Protein AF-A0A821HRB0-F1 (afdb_monomer_lite)

Secondary structure (DSSP, 8-state):
-HHHHHHHHHT----SSPPPP--S--TTS-----------HHHHHHHHHHHHTTS-HHHHHHHHHHHHH-

Organism: NCBI:txid392032

pLDDT: mean 91.52, std 6.65, range [62.38, 97.5]

InterPro domains:
  IPR023637 Urocanase-like [PTHR12216] (5-70)

Structure (mmCIF, N/CA/C/O backbone):
data_AF-A0A821HRB0-F1
#
_entry.id   AF-A0A821HRB0-F1
#
loop_
_atom_site.group_PDB
_atom_site.id
_atom_site.type_symbol
_atom_site.label_atom_id
_atom_site.label_alt_id
_atom_site.label_comp_id
_atom_site.label_asym_id
_atom_site.label_entity_id
_atom_site.label_seq_id
_atom_site.pdbx_PDB_ins_code
_atom_site.Cartn_x
_atom_site.Cartn_y
_atom_site.Cartn_z
_atom_site.occupancy
_atom_site.B_iso_or_equiv
_atom_site.auth_seq_id
_atom_site.auth_comp_id
_atom_site.auth_asym_id
_atom_site.auth_atom_id
_atom_site.pdbx_PDB_model_num
ATOM 1 N N . MET A 1 1 ? 17.698 -5.065 -24.660 1.00 62.38 1 MET A N 1
ATOM 2 C CA . MET A 1 1 ? 17.842 -4.462 -23.315 1.00 62.38 1 MET A CA 1
ATOM 3 C C . MET A 1 1 ? 16.969 -3.223 -23.101 1.00 62.38 1 MET A C 1
ATOM 5 O O . MET A 1 1 ? 16.091 -3.309 -22.257 1.00 62.38 1 MET A O 1
ATOM 9 N N . ALA A 1 2 ? 17.114 -2.110 -23.840 1.00 65.81 2 ALA A N 1
ATOM 10 C CA . ALA A 1 2 ? 16.295 -0.903 -23.595 1.00 65.81 2 ALA A CA 1
ATOM 11 C C . ALA A 1 2 ? 14.770 -1.154 -23.695 1.00 65.81 2 ALA A C 1
ATOM 13 O O . ALA A 1 2 ? 14.020 -0.755 -22.808 1.00 65.81 2 ALA A O 1
ATOM 14 N N . ASN A 1 3 ? 14.325 -1.910 -24.705 1.00 77.44 3 ASN A N 1
ATOM 15 C CA . ASN A 1 3 ? 12.900 -2.217 -24.897 1.00 77.44 3 ASN A CA 1
ATOM 16 C C . ASN A 1 3 ? 12.288 -3.090 -23.786 1.00 77.44 3 ASN A C 1
ATOM 18 O O . ASN A 1 3 ? 11.120 -2.915 -23.457 1.00 77.44 3 ASN A O 1
ATOM 22 N N . GLU A 1 4 ? 13.055 -3.993 -23.169 1.00 87.62 4 GLU A N 1
ATOM 23 C CA . GLU A 1 4 ? 12.548 -4.845 -22.080 1.00 87.62 4 GLU A CA 1
ATOM 24 C C . GLU A 1 4 ? 12.331 -4.051 -20.789 1.00 87.62 4 GLU A C 1
ATOM 26 O O . GLU A 1 4 ? 11.362 -4.289 -20.072 1.00 87.62 4 GLU A O 1
ATOM 31 N N . ILE A 1 5 ? 13.210 -3.087 -20.497 1.00 91.50 5 ILE A N 1
ATOM 32 C CA . ILE A 1 5 ? 13.071 -2.218 -19.321 1.00 91.50 5 ILE A CA 1
ATOM 33 C C . ILE A 1 5 ? 11.831 -1.337 -19.470 1.00 91.50 5 ILE A C 1
ATOM 35 O O . ILE A 1 5 ? 11.012 -1.274 -18.555 1.00 91.50 5 ILE A O 1
ATOM 39 N N . LEU A 1 6 ? 11.657 -0.707 -20.635 1.00 93.56 6 LEU A N 1
ATOM 40 C CA . LEU A 1 6 ? 10.486 0.129 -20.907 1.00 93.56 6 LEU A CA 1
ATOM 41 C C . LEU A 1 6 ? 9.188 -0.687 -20.848 1.00 93.56 6 LEU A C 1
ATOM 43 O O . LEU A 1 6 ? 8.219 -0.252 -20.231 1.00 93.56 6 LEU A O 1
ATOM 47 N N . SER A 1 7 ? 9.197 -1.910 -21.386 1.00 92.12 7 SER A N 1
ATOM 48 C CA . SER A 1 7 ? 8.046 -2.813 -21.303 1.00 92.12 7 SER A CA 1
ATOM 49 C C . SER A 1 7 ? 7.636 -3.127 -19.859 1.00 92.12 7 SER A C 1
ATOM 51 O O . SER A 1 7 ? 6.440 -3.208 -19.585 1.00 92.12 7 SER A O 1
ATOM 53 N N . LYS A 1 8 ? 8.591 -3.284 -18.930 1.00 91.62 8 LYS A N 1
ATOM 54 C CA . LYS A 1 8 ? 8.298 -3.528 -17.504 1.00 91.62 8 LYS A CA 1
ATOM 55 C C . LYS A 1 8 ? 7.686 -2.314 -16.805 1.00 91.62 8 LYS A C 1
ATOM 57 O O . LYS A 1 8 ? 6.863 -2.471 -15.912 1.00 91.62 8 LYS A O 1
ATOM 62 N N . ILE A 1 9 ? 8.063 -1.103 -17.206 1.00 91.19 9 ILE A N 1
ATOM 63 C CA . ILE A 1 9 ? 7.468 0.126 -16.658 1.00 91.19 9 ILE A CA 1
ATOM 64 C C . ILE A 1 9 ? 5.991 0.226 -17.075 1.00 91.19 9 ILE A C 1
ATOM 66 O O . ILE A 1 9 ? 5.147 0.644 -16.287 1.00 91.19 9 ILE A O 1
ATOM 70 N N . CYS A 1 10 ? 5.660 -0.225 -18.288 1.00 93.25 10 CYS A N 1
ATOM 71 C CA . CYS A 1 10 ? 4.294 -0.214 -18.810 1.00 93.25 10 CYS A CA 1
ATOM 72 C C . CYS A 1 10 ? 3.399 -1.354 -18.291 1.00 93.25 10 CYS A C 1
ATOM 74 O O . CYS A 1 10 ? 2.186 -1.278 -18.462 1.00 93.25 10 CYS A O 1
ATOM 76 N N . SER A 1 11 ? 3.949 -2.402 -17.663 1.00 90.94 11 SER A N 1
ATOM 77 C CA . SER A 1 11 ? 3.167 -3.579 -17.241 1.00 90.94 11 SER A CA 1
ATOM 78 C C . SER A 1 11 ? 2.332 -3.383 -15.968 1.00 90.94 11 SER A C 1
ATOM 80 O O . SER A 1 11 ? 1.606 -4.290 -15.569 1.00 90.94 11 SER A O 1
ATOM 82 N N . GLY A 1 12 ? 2.408 -2.214 -15.326 1.00 92.06 12 GLY A N 1
ATOM 83 C CA . GLY A 1 12 ? 1.657 -1.927 -14.105 1.00 92.06 12 GLY A CA 1
ATOM 84 C C . GLY A 1 12 ? 2.169 -2.720 -12.900 1.00 92.06 12 GLY A C 1
ATOM 85 O O . GLY A 1 12 ? 3.377 -2.869 -12.713 1.00 92.06 12 GLY A O 1
ATOM 86 N N . LEU A 1 13 ? 1.251 -3.195 -12.053 1.00 92.31 13 LEU A N 1
ATOM 87 C CA . LEU A 1 13 ? 1.603 -3.933 -10.841 1.00 92.31 13 LEU A CA 1
ATOM 88 C C . LEU A 1 13 ? 1.944 -5.397 -11.169 1.00 92.31 13 LEU A C 1
ATOM 90 O O . LEU A 1 13 ? 1.091 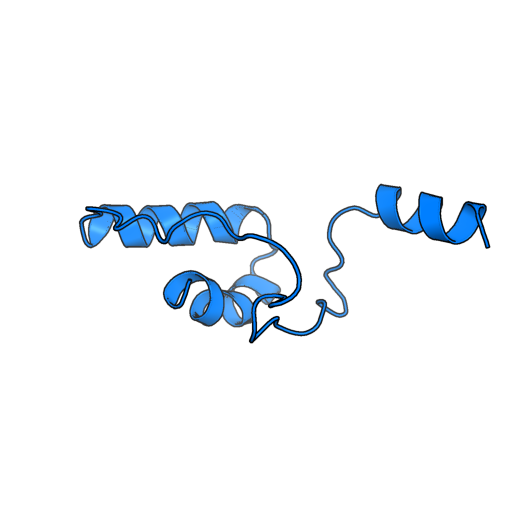-6.111 -11.700 1.00 92.31 13 LEU A O 1
ATOM 94 N N . PRO A 1 14 ? 3.145 -5.886 -10.817 1.00 93.25 14 PRO A N 1
ATOM 95 C CA . PRO A 1 14 ? 3.441 -7.311 -10.872 1.00 93.25 14 PRO A CA 1
ATOM 96 C C . PRO A 1 14 ? 2.670 -8.031 -9.762 1.00 93.25 14 PRO A C 1
ATOM 98 O O . PRO A 1 14 ? 2.900 -7.783 -8.582 1.00 93.25 14 PRO A O 1
ATOM 101 N N . LEU A 1 15 ? 1.736 -8.901 -10.146 1.00 92.44 15 LEU A N 1
ATOM 102 C CA . LEU A 1 15 ? 0.853 -9.620 -9.218 1.00 92.44 15 LEU A CA 1
ATOM 103 C C . LEU A 1 15 ? 1.125 -11.128 -9.170 1.00 92.44 15 LEU A C 1
ATOM 105 O O . LEU A 1 15 ? 0.778 -11.779 -8.190 1.00 92.44 15 LEU A O 1
ATOM 109 N N . ASN A 1 16 ? 1.744 -11.687 -10.214 1.00 89.06 16 ASN A N 1
ATOM 110 C CA . ASN A 1 16 ? 2.057 -13.108 -10.294 1.00 89.06 16 ASN A CA 1
ATOM 111 C C . ASN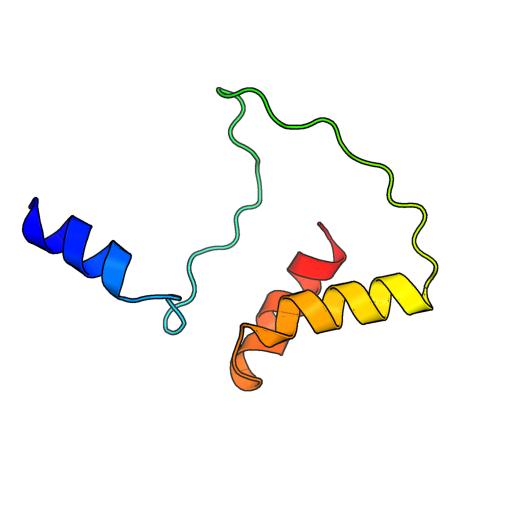 A 1 16 ? 3.409 -13.350 -11.003 1.00 89.06 16 ASN A C 1
ATOM 113 O O . ASN A 1 16 ? 3.462 -13.302 -12.235 1.00 89.06 16 ASN A O 1
ATOM 117 N N . PRO A 1 17 ? 4.494 -13.601 -10.251 1.00 91.19 17 PRO A N 1
ATOM 118 C CA . PRO A 1 17 ? 4.562 -13.519 -8.793 1.00 91.19 17 PRO A CA 1
ATOM 119 C C . PRO A 1 17 ? 4.542 -12.062 -8.308 1.00 91.19 17 PRO A C 1
ATOM 121 O O . PRO A 1 17 ? 4.906 -11.138 -9.041 1.00 91.19 17 PRO A O 1
ATOM 124 N N . LEU A 1 18 ? 4.165 -11.864 -7.045 1.00 93.31 18 LEU A N 1
ATOM 125 C CA . LEU A 1 18 ? 4.496 -10.625 -6.350 1.00 93.31 18 LEU A CA 1
ATOM 126 C C . LEU A 1 18 ? 6.025 -10.484 -6.228 1.00 93.31 18 LEU A C 1
ATOM 128 O O . LEU A 1 18 ? 6.727 -11.489 -6.064 1.00 93.31 18 LEU A O 1
ATOM 132 N N . PRO A 1 19 ? 6.558 -9.252 -6.255 1.00 93.75 19 PRO A N 1
ATOM 133 C CA . PRO A 1 19 ? 7.939 -9.003 -5.876 1.00 93.75 19 PRO A CA 1
ATOM 134 C C . PRO A 1 19 ? 8.216 -9.468 -4.439 1.00 93.75 19 PRO A C 1
ATOM 136 O O . PRO A 1 19 ? 7.307 -9.491 -3.606 1.00 93.75 19 PRO A O 1
ATOM 139 N N . PRO A 1 20 ? 9.475 -9.801 -4.114 1.00 92.44 20 PRO A N 1
ATOM 140 C CA . PRO A 1 20 ? 9.837 -10.160 -2.754 1.00 92.44 20 PRO A CA 1
ATOM 141 C C . PRO A 1 20 ? 9.639 -8.970 -1.811 1.00 92.44 20 PRO A C 1
ATOM 143 O O . PRO A 1 20 ? 9.985 -7.833 -2.153 1.00 92.44 20 PRO A O 1
ATOM 146 N N . ARG A 1 21 ? 9.154 -9.261 -0.601 1.00 90.69 21 ARG A N 1
ATOM 147 C CA . ARG A 1 21 ? 9.033 -8.287 0.486 1.00 90.69 21 ARG A CA 1
ATOM 148 C C . ARG A 1 21 ? 10.365 -7.581 0.74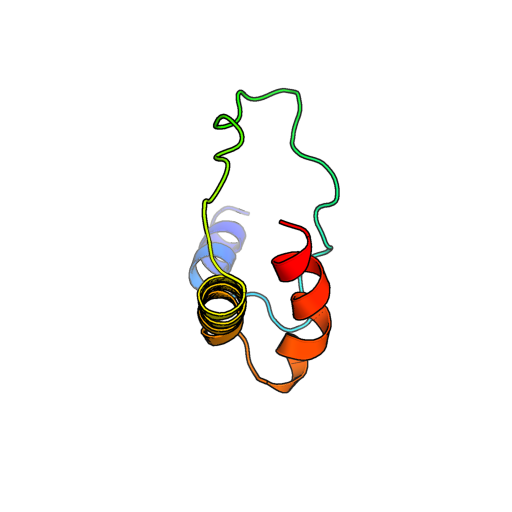1 1.00 90.69 21 ARG A C 1
ATOM 150 O O . ARG A 1 21 ? 11.427 -8.212 0.781 1.00 90.69 21 ARG A O 1
ATOM 157 N N . LYS A 1 22 ? 10.313 -6.263 0.934 1.00 89.44 22 LYS A N 1
ATOM 158 C CA . LYS A 1 22 ? 11.481 -5.449 1.287 1.00 89.44 22 LYS A CA 1
ATOM 159 C C . LYS A 1 22 ? 11.552 -5.296 2.803 1.00 89.44 22 LYS A C 1
ATOM 161 O O . LYS A 1 22 ? 10.820 -4.513 3.378 1.00 89.44 22 LYS A O 1
ATOM 166 N N . ASN A 1 23 ? 12.469 -6.022 3.438 1.00 83.88 23 ASN A N 1
ATOM 167 C CA . ASN A 1 23 ? 12.617 -6.001 4.900 1.00 83.88 23 ASN A CA 1
ATOM 168 C C . ASN A 1 23 ? 13.549 -4.891 5.418 1.00 83.88 23 ASN A C 1
ATOM 170 O O . ASN A 1 23 ? 13.625 -4.676 6.622 1.00 83.88 23 ASN A O 1
ATOM 174 N N . VAL A 1 24 ? 14.325 -4.241 4.540 1.00 89.00 24 VAL A N 1
ATOM 175 C CA . VAL A 1 24 ? 15.357 -3.269 4.934 1.00 89.00 24 VAL A CA 1
ATOM 176 C C . VAL A 1 24 ? 15.393 -2.109 3.943 1.00 89.00 24 VAL A C 1
ATOM 178 O O . VAL A 1 24 ? 15.392 -2.317 2.725 1.00 89.00 24 VAL A O 1
ATOM 181 N N . ARG A 1 25 ? 15.455 -0.882 4.472 1.00 90.62 25 ARG A N 1
ATOM 182 C CA . ARG A 1 25 ? 15.635 0.349 3.690 1.00 90.62 25 ARG A CA 1
ATOM 183 C C . ARG A 1 25 ? 17.087 0.473 3.214 1.00 90.62 25 ARG A C 1
ATOM 185 O O . ARG A 1 25 ? 18.019 0.061 3.896 1.00 90.62 25 ARG A O 1
ATOM 192 N N . ASN A 1 26 ? 17.298 1.039 2.027 1.00 94.75 26 ASN A N 1
ATOM 193 C CA . ASN A 1 26 ? 18.644 1.191 1.468 1.00 94.75 26 ASN A CA 1
ATOM 194 C C . ASN A 1 26 ? 19.454 2.239 2.248 1.00 94.75 26 ASN A C 1
ATOM 196 O O . ASN A 1 26 ? 19.221 3.430 2.088 1.00 94.75 26 ASN A O 1
ATOM 200 N N . VAL A 1 27 ? 20.438 1.814 3.036 1.00 95.19 27 VAL A N 1
ATOM 201 C CA . VAL A 1 27 ? 21.247 2.700 3.896 1.00 95.19 27 VAL A CA 1
ATOM 202 C C . VAL A 1 27 ? 22.115 3.714 3.141 1.00 95.19 27 VAL A C 1
ATOM 204 O O . VAL A 1 27 ? 22.572 4.682 3.736 1.00 95.19 27 VAL A O 1
ATOM 207 N N . ASN A 1 28 ? 22.334 3.520 1.837 1.00 97.50 28 ASN A N 1
ATOM 208 C CA . ASN A 1 28 ? 23.191 4.393 1.029 1.00 97.50 28 ASN A CA 1
ATOM 209 C C . ASN A 1 28 ? 22.466 5.636 0.492 1.00 97.50 28 ASN A C 1
ATOM 211 O O . ASN A 1 28 ? 23.072 6.428 -0.227 1.00 97.50 28 ASN A O 1
ATOM 215 N N . VAL A 1 29 ? 21.172 5.795 0.786 1.00 96.75 29 VAL A N 1
ATOM 216 C CA . VAL A 1 29 ? 20.388 6.963 0.373 1.00 96.75 29 VAL A CA 1
ATOM 217 C C . VAL A 1 29 ? 19.670 7.576 1.576 1.00 96.75 29 VAL A C 1
ATOM 219 O O . VAL A 1 29 ? 19.224 6.832 2.452 1.00 96.75 29 VAL A O 1
ATOM 222 N N . PRO A 1 30 ? 19.536 8.912 1.640 1.00 96.38 30 PRO A N 1
ATOM 223 C CA . PRO A 1 30 ? 18.715 9.556 2.656 1.00 96.38 30 PRO A CA 1
ATOM 224 C C . PRO A 1 30 ? 17.261 9.079 2.568 1.00 96.38 30 PRO A C 1
ATOM 226 O O . PRO A 1 30 ? 16.697 9.002 1.475 1.00 96.38 30 PRO A O 1
ATOM 229 N N . HIS A 1 31 ? 16.650 8.798 3.719 1.00 94.00 31 HIS A N 1
ATOM 230 C CA . HIS A 1 31 ? 15.223 8.485 3.829 1.00 94.00 31 HIS A CA 1
ATOM 231 C C . HIS A 1 31 ? 14.465 9.673 4.404 1.00 94.00 31 HIS A C 1
ATOM 233 O O . HIS A 1 31 ? 15.037 10.511 5.104 1.00 94.00 31 HIS A O 1
ATOM 239 N N . ALA A 1 32 ? 13.165 9.726 4.125 1.00 92.50 32 ALA A N 1
ATOM 240 C CA . ALA A 1 32 ? 12.280 10.615 4.860 1.00 92.50 32 ALA A CA 1
ATOM 241 C C . ALA A 1 32 ? 12.317 10.258 6.361 1.00 92.50 32 ALA A C 1
ATOM 243 O O . ALA A 1 32 ? 12.486 9.083 6.698 1.00 92.50 32 ALA A O 1
ATOM 244 N N . PRO A 1 33 ? 12.173 11.245 7.262 1.00 91.88 33 PRO A N 1
ATOM 245 C CA . PRO A 1 33 ? 12.063 10.967 8.687 1.00 91.88 33 PRO A CA 1
ATOM 246 C C . PRO A 1 33 ? 10.805 10.137 8.971 1.00 91.88 33 PRO A C 1
ATOM 248 O O . PRO A 1 33 ? 9.791 10.293 8.287 1.00 91.88 33 PRO A O 1
ATOM 251 N N . ASP A 1 34 ? 10.853 9.290 9.999 1.00 86.25 34 ASP A N 1
ATOM 252 C CA . ASP A 1 34 ? 9.681 8.528 10.426 1.00 86.25 34 ASP A CA 1
ATOM 253 C C . ASP A 1 34 ? 8.596 9.497 10.925 1.00 86.25 34 ASP A C 1
ATOM 255 O O . ASP A 1 34 ? 8.760 10.204 11.924 1.00 86.25 34 ASP A O 1
ATOM 259 N N . ILE A 1 35 ? 7.472 9.546 10.209 1.00 83.44 35 ILE A N 1
ATOM 260 C CA . ILE A 1 35 ? 6.324 10.361 10.599 1.00 83.44 35 ILE A CA 1
ATOM 261 C C . ILE A 1 35 ? 5.530 9.567 11.634 1.00 83.44 35 ILE A C 1
ATOM 263 O O . ILE A 1 35 ? 4.897 8.564 11.307 1.00 83.44 35 ILE A O 1
ATOM 267 N N . GLN A 1 36 ? 5.510 10.036 12.883 1.00 75.06 36 GLN A N 1
ATOM 268 C CA . GLN A 1 36 ? 4.571 9.517 13.875 1.00 75.06 36 GLN A CA 1
ATOM 269 C C . GLN A 1 36 ? 3.149 9.899 13.464 1.00 75.06 36 GLN A C 1
ATOM 271 O O . GLN A 1 36 ? 2.698 11.026 13.666 1.00 75.06 36 GLN A O 1
ATOM 276 N N . SER A 1 37 ? 2.440 8.952 12.856 1.00 76.69 37 SER A N 1
ATOM 277 C CA . SER A 1 37 ? 1.045 9.146 12.489 1.00 76.69 37 SER A CA 1
ATOM 278 C C . SER A 1 37 ? 0.164 9.042 13.741 1.00 76.69 37 SER A C 1
ATOM 280 O O . SER A 1 37 ? 0.138 8.025 14.433 1.00 76.69 37 SER A O 1
ATOM 282 N N . SER A 1 38 ? -0.582 10.101 14.058 1.00 86.06 38 SER A N 1
ATOM 283 C CA . SER A 1 38 ? -1.539 10.134 15.174 1.00 86.06 38 SER A CA 1
ATOM 284 C C . SER A 1 38 ? -2.881 9.484 14.806 1.00 86.06 38 SER A C 1
ATOM 286 O O . SER A 1 38 ? -3.946 9.993 15.148 1.00 86.06 38 SER A O 1
ATOM 288 N N . LEU A 1 39 ? -2.844 8.355 14.087 1.00 92.19 39 LEU A N 1
ATOM 289 C CA . LEU A 1 39 ? -4.052 7.663 13.639 1.00 92.19 39 LEU A CA 1
ATOM 290 C C . LEU A 1 39 ? -4.722 6.924 14.797 1.00 92.19 39 LEU A C 1
ATOM 292 O O . LEU A 1 39 ? -4.109 6.111 15.496 1.00 92.19 39 LEU A O 1
ATOM 296 N N . THR A 1 40 ? -6.028 7.121 14.929 1.00 95.88 40 THR A N 1
ATOM 297 C CA . THR A 1 40 ? -6.880 6.267 15.753 1.00 95.88 40 THR A CA 1
ATOM 298 C C . THR A 1 40 ? -6.947 4.847 15.182 1.00 95.88 40 THR A C 1
ATOM 300 O O . THR A 1 40 ? -6.685 4.597 14.004 1.00 95.88 40 THR A O 1
ATOM 303 N N . ASN A 1 41 ? -7.409 3.886 15.986 1.00 95.00 41 ASN A N 1
ATOM 304 C CA . ASN A 1 41 ? -7.614 2.506 15.523 1.00 95.00 41 ASN A CA 1
ATOM 305 C C . ASN A 1 41 ? -8.563 2.407 14.314 1.00 95.00 41 ASN A C 1
ATOM 307 O O . ASN A 1 41 ? -8.410 1.515 13.479 1.00 95.00 41 ASN A O 1
ATOM 311 N N . LYS A 1 42 ? -9.554 3.305 14.211 1.00 97.38 42 LYS A N 1
ATOM 312 C CA . LYS A 1 42 ? -10.475 3.350 13.065 1.00 97.38 42 LYS A CA 1
ATOM 313 C C . LYS A 1 42 ? -9.766 3.858 11.811 1.00 97.38 42 LYS A C 1
ATOM 315 O O . LYS A 1 42 ? -9.916 3.259 10.749 1.00 97.38 42 LYS A O 1
ATOM 320 N N . GLU A 1 43 ? -8.968 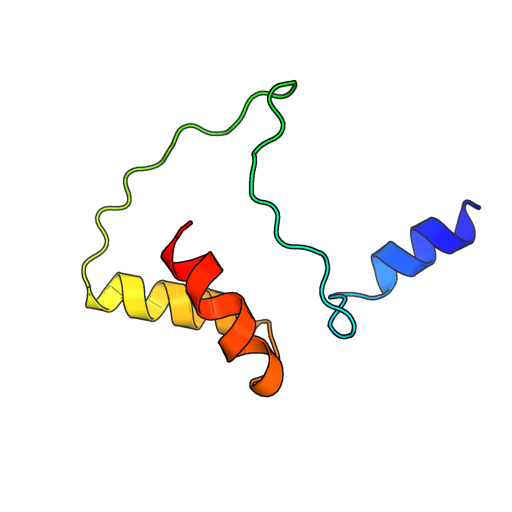4.912 11.941 1.00 96.75 43 GLU A N 1
ATOM 321 C CA . GLU A 1 43 ? -8.212 5.482 10.823 1.00 96.75 43 GLU A CA 1
ATOM 322 C C . GLU A 1 43 ? -7.110 4.543 10.343 1.00 96.75 43 GLU A C 1
ATOM 324 O O . GLU A 1 43 ? -6.947 4.386 9.139 1.00 96.75 43 GLU A O 1
ATOM 329 N N . ARG A 1 44 ? -6.427 3.828 11.246 1.00 94.50 44 ARG A N 1
ATOM 330 C CA . ARG A 1 44 ? -5.445 2.805 10.860 1.00 94.50 44 ARG A CA 1
ATOM 331 C C . ARG A 1 44 ? -6.087 1.688 10.036 1.00 94.50 44 ARG A C 1
ATOM 333 O O . ARG A 1 44 ? -5.573 1.324 8.983 1.00 94.50 44 ARG A O 1
ATOM 340 N N . LYS A 1 45 ? -7.258 1.189 10.453 1.00 95.94 45 LYS A N 1
ATOM 341 C CA . LYS A 1 45 ? -8.028 0.206 9.664 1.00 95.94 45 LYS A CA 1
ATOM 342 C C . LYS A 1 45 ? -8.411 0.752 8.285 1.00 95.94 45 LYS A C 1
ATOM 344 O O . LYS A 1 45 ? -8.348 0.021 7.298 1.00 95.94 45 LYS A O 1
ATOM 349 N N . LEU A 1 46 ? -8.794 2.028 8.205 1.00 97.06 46 LEU A N 1
ATOM 350 C CA . LEU A 1 46 ? -9.102 2.684 6.935 1.00 97.06 46 LEU A CA 1
ATOM 351 C C . LEU A 1 46 ? -7.852 2.850 6.056 1.00 97.06 46 LEU A C 1
ATOM 353 O O . LEU A 1 46 ? -7.936 2.620 4.853 1.00 97.06 46 LEU A O 1
ATOM 357 N N . ALA A 1 47 ? -6.701 3.190 6.637 1.00 95.94 47 ALA A N 1
ATOM 358 C CA . ALA A 1 47 ? -5.428 3.311 5.931 1.00 95.94 47 ALA A CA 1
ATOM 359 C C . ALA A 1 47 ? -5.002 1.974 5.306 1.00 95.94 47 ALA A C 1
ATOM 361 O O . ALA A 1 47 ? -4.704 1.928 4.114 1.00 95.94 47 ALA A O 1
ATOM 362 N N . ILE A 1 48 ? -5.104 0.873 6.056 1.00 96.44 48 ILE A N 1
ATOM 363 C CA . ILE A 1 48 ? -4.831 -0.477 5.538 1.00 96.44 48 ILE A CA 1
ATOM 364 C C . ILE A 1 48 ? -5.793 -0.818 4.391 1.00 96.44 48 ILE A C 1
ATOM 366 O O . ILE A 1 48 ? -5.363 -1.258 3.327 1.00 96.44 48 ILE A O 1
ATOM 370 N N . LYS A 1 49 ? -7.098 -0.545 4.543 1.00 97.12 49 LYS A N 1
ATOM 371 C CA . LYS A 1 49 ? -8.079 -0.743 3.458 1.00 97.12 49 LYS A CA 1
ATOM 372 C C . LYS A 1 49 ? -7.739 0.094 2.218 1.00 97.12 49 LYS A C 1
ATOM 374 O O . LYS A 1 49 ? -7.895 -0.375 1.091 1.00 97.12 49 LYS A O 1
ATOM 379 N N . ASN A 1 50 ? -7.265 1.321 2.421 1.00 97.50 50 ASN A N 1
ATOM 380 C CA . ASN A 1 50 ? -6.847 2.217 1.349 1.00 97.50 50 ASN A CA 1
ATOM 381 C C . ASN A 1 50 ? -5.607 1.705 0.612 1.00 97.50 50 ASN A C 1
ATOM 383 O O . ASN A 1 50 ? -5.560 1.838 -0.607 1.00 97.50 50 ASN A O 1
ATOM 387 N N . ALA A 1 51 ? -4.646 1.104 1.313 1.00 96.62 51 ALA A N 1
ATOM 388 C CA . ALA A 1 51 ? -3.482 0.473 0.695 1.00 96.62 51 ALA A CA 1
ATOM 389 C C . ALA A 1 51 ? -3.875 -0.794 -0.087 1.00 96.62 51 ALA A C 1
ATOM 391 O O . ALA A 1 51 ? -3.492 -0.971 -1.242 1.00 96.62 51 ALA A O 1
ATOM 392 N N . LEU A 1 52 ? -4.726 -1.642 0.500 1.00 97.19 52 LEU A N 1
ATOM 393 C CA . LEU A 1 52 ? -5.141 -2.913 -0.101 1.00 97.19 52 LEU A CA 1
ATOM 394 C C . LEU A 1 52 ? -6.034 -2.759 -1.344 1.00 97.19 52 LEU A C 1
ATOM 396 O O . LEU A 1 52 ? -6.088 -3.681 -2.157 1.00 97.19 52 LEU A O 1
ATOM 400 N N . ARG A 1 53 ? -6.698 -1.609 -1.550 1.00 96.94 53 ARG A N 1
ATOM 401 C CA . ARG A 1 53 ? -7.605 -1.396 -2.702 1.00 96.94 53 ARG A CA 1
ATOM 402 C C . ARG A 1 53 ? -6.917 -1.484 -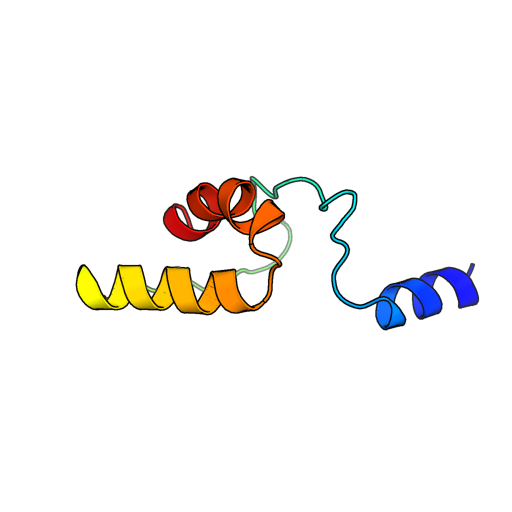4.071 1.00 96.94 53 ARG A C 1
ATOM 404 O O . ARG A 1 53 ? -7.605 -1.637 -5.073 1.00 96.94 53 ARG A O 1
ATOM 411 N N . TYR A 1 54 ? -5.590 -1.361 -4.114 1.00 95.88 54 TYR A N 1
ATOM 412 C CA . TYR A 1 54 ? -4.798 -1.468 -5.343 1.00 95.88 54 TYR A CA 1
ATOM 413 C C . TYR A 1 54 ? -4.519 -2.921 -5.756 1.00 95.88 54 TYR A C 1
ATOM 415 O O . TYR A 1 54 ? -4.046 -3.156 -6.865 1.00 95.88 54 TYR A O 1
ATOM 423 N N . PHE A 1 55 ? -4.820 -3.894 -4.890 1.00 95.88 55 PHE A N 1
ATOM 424 C CA . PHE A 1 55 ? -4.509 -5.304 -5.102 1.00 95.88 55 PHE A CA 1
ATOM 425 C C . PHE A 1 55 ? -5.785 -6.151 -5.192 1.00 95.88 55 PHE A C 1
ATOM 427 O O . PHE A 1 55 ? -6.745 -5.893 -4.459 1.00 95.88 55 PHE A O 1
ATOM 434 N N . PRO A 1 56 ? -5.811 -7.198 -6.036 1.00 95.31 56 PRO A N 1
ATOM 435 C CA . PRO A 1 56 ? -6.896 -8.175 -6.042 1.00 95.31 56 PRO A CA 1
ATOM 436 C C . PRO A 1 56 ? -7.071 -8.868 -4.686 1.00 95.31 56 PRO A C 1
ATOM 438 O O . PRO A 1 56 ? -6.097 -9.135 -3.985 1.00 95.31 56 PRO A O 1
ATOM 441 N N . SER A 1 57 ? -8.305 -9.249 -4.352 1.00 94.25 57 SER A N 1
ATOM 442 C CA . SER A 1 57 ? -8.659 -9.862 -3.060 1.00 94.25 57 SER A CA 1
ATOM 443 C C . SER A 1 57 ? -7.842 -11.109 -2.706 1.00 94.25 57 SER A C 1
ATOM 445 O O . SER A 1 57 ? -7.474 -11.281 -1.549 1.00 94.25 57 SER A O 1
ATOM 447 N N . HIS A 1 58 ? -7.499 -11.943 -3.693 1.00 93.38 58 HIS A N 1
ATOM 448 C CA . HIS A 1 58 ? -6.695 -13.152 -3.481 1.00 93.38 58 HIS A CA 1
ATOM 449 C C . HIS A 1 58 ? -5.240 -12.861 -3.072 1.00 93.38 58 HIS A C 1
ATOM 451 O O . HIS A 1 58 ? -4.580 -13.743 -2.534 1.00 93.38 58 HIS A O 1
ATOM 457 N N . ILE A 1 59 ? -4.752 -11.635 -3.297 1.00 95.06 59 ILE A N 1
ATOM 458 C CA . ILE A 1 59 ? -3.402 -11.187 -2.924 1.00 95.06 59 ILE A CA 1
ATOM 459 C C . ILE A 1 59 ? -3.413 -10.406 -1.607 1.00 95.06 59 ILE A C 1
ATOM 461 O O . ILE A 1 59 ? -2.431 -10.4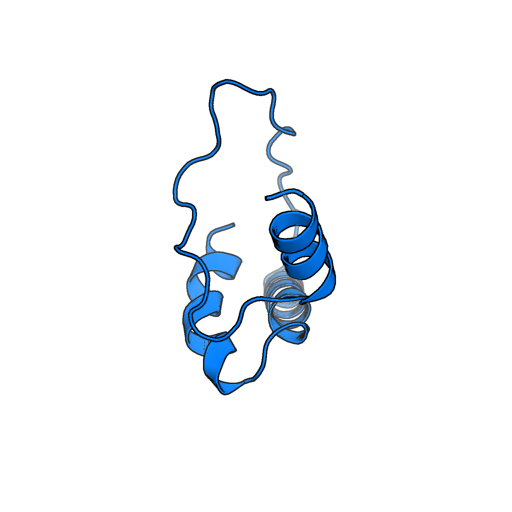21 -0.868 1.00 95.06 59 ILE A O 1
ATOM 465 N N . GLN A 1 60 ? -4.523 -9.742 -1.274 1.00 95.25 60 GLN A N 1
ATOM 466 C CA . GLN A 1 60 ? -4.614 -8.859 -0.105 1.00 95.25 60 GLN A CA 1
ATOM 467 C C . GLN A 1 60 ? -4.215 -9.549 1.208 1.00 95.25 60 GLN A C 1
ATOM 469 O O . GLN A 1 60 ? -3.572 -8.922 2.046 1.00 95.25 60 GLN A O 1
ATOM 474 N N . GLY A 1 61 ? -4.536 -10.838 1.366 1.00 93.06 61 GLY A N 1
ATOM 475 C CA . GLY A 1 61 ? -4.155 -11.615 2.549 1.00 93.06 61 GLY A CA 1
ATOM 476 C C . GLY A 1 61 ? -2.641 -11.752 2.743 1.00 93.06 61 GLY A C 1
ATOM 477 O O . GLY A 1 61 ? -2.189 -11.783 3.878 1.00 93.06 61 GLY A O 1
ATOM 478 N N . GLN A 1 62 ? -1.851 -11.768 1.664 1.00 92.81 62 GLN A N 1
ATOM 479 C CA . GLN A 1 62 ? -0.387 -11.813 1.741 1.00 92.81 62 GLN A CA 1
ATOM 480 C C . GLN A 1 62 ? 0.226 -10.449 2.112 1.00 92.81 62 GLN A C 1
ATOM 482 O O . GLN A 1 62 ? 1.301 -10.404 2.701 1.00 92.81 62 GLN A O 1
ATOM 487 N N . LEU A 1 63 ? -0.439 -9.342 1.760 1.00 95.38 63 LEU A N 1
ATOM 488 C CA . LEU A 1 63 ? 0.085 -7.976 1.927 1.00 95.38 63 LEU A CA 1
ATOM 489 C C . LEU A 1 63 ? -0.358 -7.294 3.227 1.00 95.38 63 LEU A C 1
ATOM 491 O O . LEU A 1 63 ? 0.230 -6.290 3.623 1.00 95.38 63 LEU A O 1
ATOM 495 N N . ILE A 1 64 ? -1.401 -7.807 3.885 1.00 94.75 64 ILE A N 1
ATOM 496 C CA . ILE A 1 64 ? -1.988 -7.157 5.062 1.00 94.75 64 ILE A CA 1
ATOM 497 C C . ILE A 1 64 ? -0.980 -7.001 6.206 1.00 94.75 64 ILE A C 1
ATOM 499 O O . ILE A 1 64 ? -0.913 -5.931 6.803 1.00 94.75 64 ILE A O 1
ATOM 503 N N . ASP A 1 65 ? -0.161 -8.024 6.460 1.00 92.75 65 ASP A N 1
ATOM 504 C CA . ASP A 1 65 ? 0.832 -8.013 7.537 1.00 92.75 65 ASP A CA 1
ATOM 505 C C . ASP A 1 65 ? 1.948 -6.996 7.272 1.00 92.75 65 ASP A C 1
ATOM 507 O O . ASP A 1 65 ? 2.482 -6.393 8.201 1.00 92.75 65 ASP A O 1
ATOM 511 N N . GLU A 1 66 ? 2.287 -6.772 6.000 1.00 93.94 66 GLU A N 1
ATOM 512 C CA . GLU A 1 66 ? 3.279 -5.775 5.602 1.00 93.94 66 GLU A CA 1
ATOM 513 C C . GLU A 1 66 ? 2.739 -4.355 5.792 1.00 93.94 66 GLU A C 1
ATOM 515 O O . GLU A 1 66 ? 3.401 -3.538 6.423 1.00 93.94 66 GLU A O 1
ATOM 520 N N . PHE A 1 67 ? 1.502 -4.083 5.363 1.00 94.00 67 PHE A N 1
ATOM 521 C CA . PHE A 1 67 ? 0.866 -2.771 5.550 1.00 94.00 67 PHE A CA 1
ATOM 522 C C . PHE A 1 67 ? 0.441 -2.462 6.991 1.00 94.00 67 PHE A C 1
ATOM 524 O O . PHE A 1 67 ? 0.084 -1.325 7.284 1.00 94.00 67 PHE A O 1
ATOM 531 N N . ILE A 1 68 ? 0.412 -3.456 7.883 1.00 91.94 68 ILE A N 1
ATOM 532 C CA . ILE A 1 68 ? 0.250 -3.231 9.328 1.00 91.94 68 ILE A CA 1
ATOM 533 C C . ILE A 1 68 ? 1.586 -2.850 9.976 1.00 91.94 68 ILE A C 1
ATOM 535 O O . ILE A 1 68 ? 1.584 -2.126 10.973 1.00 91.94 68 ILE A O 1
ATOM 539 N N . TYR A 1 69 ? 2.694 -3.391 9.461 1.00 88.69 69 TYR A N 1
ATOM 540 C CA . TYR A 1 69 ? 4.030 -3.180 10.008 1.00 88.69 69 TYR A CA 1
ATOM 541 C C . TYR A 1 69 ? 4.634 -1.823 9.615 1.00 88.69 69 TYR A C 1
ATOM 543 O O . TYR A 1 69 ? 5.264 -1.197 10.466 1.00 88.69 69 TYR A O 1
ATOM 551 N N . GLU A 1 70 ? 4.455 -1.397 8.359 1.00 84.44 70 GLU A N 1
ATOM 552 C CA . GLU A 1 70 ? 4.875 -0.071 7.857 1.00 84.44 70 GLU A CA 1
ATOM 553 C C . GLU A 1 70 ? 3.938 1.058 8.318 1.00 84.44 70 GLU A C 1
ATOM 555 O O . GLU A 1 70 ? 4.459 2.145 8.655 1.00 84.44 70 GLU A O 1
#

Radius of gyration: 15.51 Å; chains: 1; bounding box: 34×24×41 Å

Sequence (70 aa):
MANEILSKICSGLPLNPLPPRKNVRNVNVPHAPDIQSSLTNKERKLAIKNALRYFPSHIQGQLIDEFIYE

Foldseek 3Di:
DVVVVVVVVVPPADVVPHDDDDPDDDPVDDDDPDDPDPDDPVRLVVQLVVVLVSDDPVCSVVCSVVSNVD